Protein AF-A0A365PB47-F1 (afdb_monomer_lite)

Structure (mmCIF, N/CA/C/O backbone):
data_AF-A0A365PB47-F1
#
_entry.id   AF-A0A365PB47-F1
#
loop_
_atom_site.group_PDB
_atom_site.id
_atom_site.type_symbol
_atom_site.label_atom_id
_atom_site.label_alt_id
_atom_site.label_comp_id
_atom_site.label_asym_id
_atom_site.label_entity_id
_atom_site.label_seq_id
_atom_site.pdbx_PDB_ins_code
_atom_site.Cartn_x
_a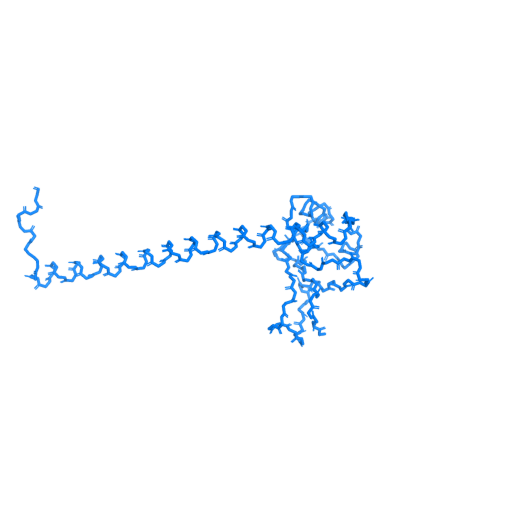tom_site.Cartn_y
_atom_site.Cartn_z
_atom_site.occupancy
_atom_site.B_iso_or_equiv
_atom_site.auth_seq_id
_atom_site.auth_comp_id
_atom_site.auth_asym_id
_atom_site.auth_atom_id
_atom_site.pdbx_PDB_model_num
ATOM 1 N N . MET A 1 1 ? 10.833 16.526 -5.769 1.00 91.50 1 MET A N 1
ATOM 2 C CA . MET A 1 1 ? 9.369 16.458 -5.627 1.00 91.50 1 MET A CA 1
ATOM 3 C C . MET A 1 1 ? 8.855 15.136 -6.169 1.00 91.50 1 MET A C 1
ATOM 5 O O . MET A 1 1 ? 9.382 14.653 -7.177 1.00 91.50 1 MET A O 1
ATOM 9 N N . THR A 1 2 ? 7.884 14.559 -5.474 1.00 96.56 2 THR A N 1
ATOM 10 C CA . THR A 1 2 ? 7.197 13.315 -5.832 1.00 96.56 2 THR A CA 1
ATOM 11 C C . THR A 1 2 ? 6.299 13.500 -7.055 1.00 96.56 2 THR A C 1
ATOM 13 O O . THR A 1 2 ? 5.813 14.598 -7.340 1.00 96.56 2 THR A O 1
ATOM 16 N N . ARG A 1 3 ? 6.090 12.412 -7.791 1.00 96.25 3 ARG A N 1
ATOM 17 C CA . ARG A 1 3 ? 5.162 12.272 -8.916 1.00 96.25 3 ARG A CA 1
ATOM 18 C C . ARG A 1 3 ? 4.307 11.028 -8.700 1.00 96.25 3 ARG A C 1
ATOM 20 O O . ARG A 1 3 ? 4.749 10.096 -8.034 1.00 96.25 3 ARG A O 1
ATOM 27 N N . LYS A 1 4 ? 3.112 11.003 -9.295 1.00 95.81 4 LYS A N 1
ATOM 28 C CA . LYS A 1 4 ? 2.239 9.823 -9.281 1.00 95.81 4 LYS A CA 1
ATOM 29 C C . LYS A 1 4 ? 3.015 8.603 -9.787 1.00 95.81 4 LYS A C 1
ATOM 31 O O . LYS A 1 4 ? 3.652 8.683 -10.838 1.00 95.81 4 LYS A O 1
ATOM 36 N N . GLY A 1 5 ? 2.954 7.503 -9.043 1.00 95.94 5 GLY A N 1
ATOM 37 C CA . GLY A 1 5 ? 3.665 6.265 -9.363 1.00 95.94 5 GLY A CA 1
ATOM 38 C C . GLY A 1 5 ? 5.138 6.225 -8.939 1.00 95.94 5 GLY A C 1
ATOM 39 O O . GLY A 1 5 ? 5.802 5.226 -9.202 1.00 95.94 5 GLY A O 1
ATOM 40 N N . ASP A 1 6 ? 5.669 7.262 -8.282 1.00 97.25 6 ASP A N 1
ATOM 41 C CA . ASP A 1 6 ? 6.948 7.127 -7.579 1.00 97.25 6 ASP A CA 1
ATOM 42 C C . ASP A 1 6 ? 6.790 6.132 -6.419 1.00 97.25 6 ASP A C 1
ATOM 44 O O . ASP A 1 6 ? 5.777 6.145 -5.718 1.00 97.25 6 ASP A O 1
ATOM 48 N N . LEU A 1 7 ? 7.802 5.298 -6.187 1.00 96.62 7 LEU A N 1
ATOM 49 C CA . LEU A 1 7 ? 7.868 4.435 -5.013 1.00 96.62 7 LEU A CA 1
ATOM 50 C C . LEU A 1 7 ? 8.665 5.108 -3.900 1.00 96.62 7 LEU A C 1
ATOM 52 O O . LEU A 1 7 ? 9.714 5.711 -4.138 1.00 96.62 7 LEU A O 1
ATOM 56 N N . LEU A 1 8 ? 8.180 4.965 -2.675 1.00 96.62 8 LEU A N 1
ATOM 57 C CA . LEU A 1 8 ? 8.810 5.454 -1.459 1.00 96.62 8 LEU A CA 1
ATOM 58 C C . LEU A 1 8 ? 9.235 4.265 -0.608 1.00 96.62 8 LEU A C 1
ATOM 60 O O . LEU A 1 8 ? 8.403 3.428 -0.273 1.00 96.62 8 LEU A O 1
ATOM 64 N N . PHE A 1 9 ? 10.508 4.222 -0.232 1.00 95.12 9 PHE A N 1
ATOM 65 C CA . PHE A 1 9 ? 11.073 3.203 0.648 1.00 95.12 9 PHE A CA 1
ATOM 66 C C . PHE A 1 9 ? 11.557 3.858 1.934 1.00 95.12 9 PHE A C 1
ATOM 68 O O . PHE A 1 9 ? 12.342 4.806 1.895 1.00 95.12 9 PHE A O 1
ATOM 75 N N . SER A 1 10 ? 11.139 3.340 3.084 1.00 93.25 10 SER A N 1
ATOM 76 C CA . SER A 1 10 ? 11.742 3.717 4.364 1.00 93.25 10 SER A CA 1
ATOM 77 C C . SER A 1 10 ? 13.097 3.022 4.517 1.00 93.25 10 SER A C 1
ATOM 79 O O . SER A 1 10 ? 13.172 1.792 4.502 1.00 93.25 10 SER A O 1
ATOM 81 N N . ILE A 1 11 ? 14.163 3.812 4.680 1.00 90.25 11 ILE A N 1
ATOM 82 C CA . ILE A 1 11 ? 15.549 3.319 4.650 1.00 90.25 11 ILE A CA 1
ATOM 83 C C . ILE A 1 11 ? 16.269 3.324 6.005 1.00 90.25 11 ILE A C 1
ATOM 85 O O . ILE A 1 11 ? 17.396 2.851 6.068 1.00 90.25 11 ILE A O 1
ATOM 89 N N . THR A 1 12 ? 15.663 3.819 7.094 1.00 83.62 12 THR A N 1
ATOM 90 C CA . THR A 1 12 ? 16.315 3.832 8.428 1.00 83.62 12 THR A CA 1
ATOM 91 C C . THR A 1 12 ? 15.460 3.353 9.600 1.00 83.62 12 THR A C 1
ATOM 93 O O . THR A 1 12 ? 15.984 2.671 10.467 1.00 83.62 12 THR A O 1
ATOM 96 N N . ALA A 1 13 ? 14.186 3.753 9.701 1.00 72.19 13 ALA A N 1
ATOM 97 C CA . ALA A 1 13 ? 13.367 3.466 10.889 1.00 72.19 13 ALA A CA 1
ATOM 98 C C . ALA A 1 13 ? 12.516 2.206 10.686 1.00 72.19 13 ALA A C 1
ATOM 100 O O . ALA A 1 13 ? 12.820 1.143 11.219 1.00 72.19 13 ALA A O 1
ATOM 101 N N . PHE A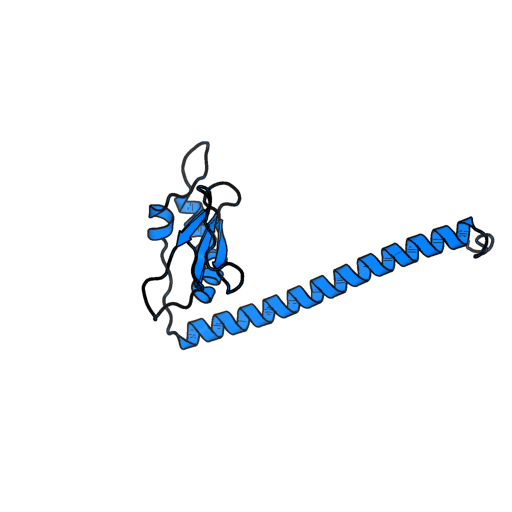 1 14 ? 11.482 2.308 9.848 1.00 73.38 14 PHE A N 1
ATOM 102 C CA . PHE A 1 14 ? 10.619 1.188 9.470 1.00 73.38 14 PHE A CA 1
ATOM 103 C C . PHE A 1 14 ? 11.155 0.528 8.206 1.00 73.38 14 PHE A C 1
ATOM 105 O O . PHE A 1 14 ? 10.565 0.649 7.129 1.00 73.38 14 PHE A O 1
ATOM 112 N N . LEU A 1 15 ? 12.351 -0.043 8.312 1.00 79.06 15 LEU A N 1
ATOM 113 C CA . LEU A 1 15 ? 13.072 -0.582 7.168 1.00 79.06 15 LEU A CA 1
ATOM 114 C C . LEU A 1 15 ? 12.236 -1.654 6.460 1.00 79.06 15 LEU A C 1
ATOM 116 O O . LEU A 1 15 ? 11.719 -2.567 7.099 1.00 79.06 15 LEU A O 1
ATOM 120 N N . GLY A 1 16 ? 12.080 -1.502 5.146 1.00 75.31 16 GLY A N 1
ATOM 121 C CA . GLY A 1 16 ? 11.243 -2.384 4.332 1.00 75.31 16 GLY A CA 1
ATOM 122 C C . GLY A 1 16 ? 9.824 -1.871 4.076 1.00 75.31 16 GLY A C 1
ATOM 123 O O . GLY A 1 16 ? 9.129 -2.442 3.244 1.00 75.31 16 GLY A O 1
ATOM 124 N N . SER A 1 17 ? 9.387 -0.779 4.713 1.00 91.56 17 SER A N 1
ATOM 125 C CA . SER A 1 17 ? 8.092 -0.170 4.369 1.00 91.56 17 SER A CA 1
ATOM 126 C C . SER A 1 17 ? 8.156 0.460 2.982 1.00 91.56 17 SER A C 1
ATOM 128 O O . SER A 1 17 ? 9.073 1.240 2.704 1.00 91.56 17 SER A O 1
ATOM 130 N N . VAL A 1 18 ? 7.168 0.142 2.144 1.00 94.94 18 VAL A N 1
ATOM 131 C CA . VAL A 1 18 ? 7.063 0.627 0.765 1.00 94.94 18 VAL A CA 1
ATOM 132 C C . VAL A 1 18 ? 5.685 1.222 0.523 1.00 94.94 18 VAL A C 1
ATOM 134 O O . VAL A 1 18 ? 4.683 0.662 0.961 1.00 94.94 18 VAL A O 1
ATOM 137 N N . ALA A 1 19 ? 5.638 2.347 -0.183 1.00 95.50 19 ALA A N 1
ATOM 138 C CA . ALA A 1 19 ? 4.402 2.979 -0.625 1.00 95.50 19 ALA A CA 1
ATOM 139 C C . ALA A 1 19 ? 4.533 3.483 -2.064 1.00 95.50 19 ALA A C 1
ATOM 141 O O . ALA A 1 19 ? 5.628 3.826 -2.511 1.00 95.50 19 ALA A O 1
ATOM 142 N N . VAL A 1 20 ? 3.409 3.558 -2.772 1.00 97.19 20 VAL A N 1
ATOM 143 C CA . VAL A 1 20 ? 3.321 4.159 -4.106 1.00 97.19 20 VAL A CA 1
ATOM 144 C C . VAL A 1 20 ? 2.632 5.512 -3.977 1.00 97.19 20 VAL A C 1
ATOM 146 O O . VAL A 1 20 ? 1.602 5.629 -3.319 1.00 97.19 20 VAL A O 1
ATOM 149 N N . VAL A 1 21 ? 3.213 6.546 -4.581 1.00 97.69 21 VAL A N 1
ATOM 150 C CA . VAL A 1 21 ? 2.662 7.903 -4.552 1.00 97.69 21 VAL A CA 1
ATOM 151 C C . VAL A 1 21 ? 1.382 7.961 -5.382 1.00 97.69 21 VAL A C 1
ATOM 153 O O . VAL A 1 21 ? 1.402 7.740 -6.599 1.00 97.69 21 VAL A O 1
ATOM 156 N N . ASP A 1 22 ? 0.283 8.307 -4.718 1.00 94.69 22 ASP A N 1
ATOM 157 C CA . ASP A 1 22 ? -1.014 8.577 -5.328 1.00 94.69 22 ASP A CA 1
ATOM 158 C C . ASP A 1 22 ? -1.140 10.049 -5.774 1.00 94.69 22 ASP A C 1
ATOM 160 O O . ASP A 1 22 ? -0.177 10.817 -5.763 1.00 94.69 22 ASP A O 1
ATOM 164 N N . GLU A 1 23 ? -2.337 10.454 -6.200 1.00 94.56 23 GLU A N 1
ATOM 165 C CA . GLU A 1 23 ? -2.602 11.819 -6.673 1.00 94.56 23 GLU A CA 1
ATOM 166 C C . GLU A 1 23 ? -2.546 12.872 -5.559 1.00 94.56 23 GLU A C 1
ATOM 168 O O . GLU A 1 23 ? -2.157 14.011 -5.817 1.00 94.56 23 GLU A O 1
ATOM 173 N N . HIS A 1 24 ? -2.871 12.495 -4.321 1.00 95.06 24 HIS A N 1
ATOM 174 C CA . HIS A 1 24 ? -2.923 13.409 -3.179 1.00 95.06 24 HIS A CA 1
ATOM 175 C C . HIS A 1 24 ? -1.529 13.799 -2.674 1.00 95.06 24 HIS A C 1
ATOM 177 O O . HIS A 1 24 ? -1.371 14.845 -2.049 1.00 95.06 24 HIS A O 1
ATOM 183 N N . HIS A 1 25 ? -0.513 12.981 -2.962 1.00 94.75 25 HIS A N 1
ATOM 184 C CA . HIS A 1 25 ? 0.853 13.169 -2.470 1.00 94.75 25 HIS A CA 1
ATOM 185 C C . HIS A 1 25 ? 1.847 13.601 -3.561 1.00 94.75 25 HIS A C 1
ATOM 187 O O . HIS A 1 25 ? 3.065 13.516 -3.366 1.00 94.75 25 HIS A O 1
ATOM 193 N N . VAL A 1 26 ? 1.365 14.081 -4.712 1.00 96.44 26 VAL A N 1
ATOM 194 C CA . VAL A 1 26 ? 2.206 14.652 -5.778 1.00 96.44 26 VAL A CA 1
ATOM 195 C C . VAL A 1 26 ? 2.765 16.015 -5.360 1.00 96.44 26 VAL A C 1
ATOM 197 O O . VAL A 1 26 ? 2.081 16.825 -4.746 1.00 96.44 26 VAL A O 1
ATOM 200 N N . GLY A 1 27 ? 4.021 16.296 -5.716 1.00 95.56 27 GLY A N 1
ATOM 201 C CA . GLY A 1 27 ? 4.669 17.579 -5.420 1.00 95.56 27 GLY A CA 1
ATOM 202 C C . GLY A 1 27 ? 5.330 17.656 -4.039 1.00 95.56 27 GLY A C 1
ATOM 203 O O . GLY A 1 27 ? 6.025 18.629 -3.753 1.00 95.56 27 GLY A O 1
ATOM 204 N N . ALA A 1 28 ? 5.197 16.618 -3.214 1.00 95.31 28 ALA A N 1
ATOM 205 C CA . ALA A 1 28 ? 5.808 16.541 -1.895 1.00 95.31 28 ALA A CA 1
ATOM 206 C C . ALA A 1 28 ? 7.337 16.367 -1.959 1.00 95.31 28 ALA A C 1
ATOM 208 O O . ALA A 1 28 ? 7.910 15.880 -2.943 1.00 95.31 28 ALA A O 1
ATOM 209 N N . PHE A 1 29 ? 8.015 16.750 -0.879 1.00 95.25 29 PHE A N 1
ATOM 210 C CA . PHE A 1 29 ? 9.433 16.465 -0.660 1.00 95.25 29 PHE A CA 1
ATOM 211 C C . PHE A 1 29 ? 9.579 15.286 0.301 1.00 95.25 29 PHE A C 1
ATOM 213 O O . PHE A 1 29 ? 8.797 15.140 1.237 1.00 95.25 29 PHE A O 1
ATOM 220 N N . VAL A 1 30 ? 10.585 14.447 0.062 1.00 94.19 30 VAL A N 1
ATOM 221 C CA . VAL A 1 30 ? 10.917 13.309 0.926 1.00 94.19 30 VAL A CA 1
ATOM 222 C C . VAL A 1 30 ? 12.054 13.692 1.869 1.00 94.19 30 VAL A C 1
ATOM 224 O O . VAL A 1 30 ? 12.926 14.483 1.506 1.00 94.19 30 VAL A O 1
ATOM 227 N N . SER A 1 31 ? 12.034 13.156 3.088 1.00 92.88 31 SER A N 1
ATOM 228 C CA . SER A 1 31 ? 13.113 13.356 4.058 1.00 92.88 31 SER A CA 1
ATOM 229 C C . SER A 1 31 ? 14.307 12.443 3.758 1.00 92.88 31 SER A C 1
ATOM 231 O O . SER A 1 31 ? 14.200 11.494 2.986 1.00 92.88 31 SER A O 1
ATOM 233 N N . GLN A 1 32 ? 15.437 12.669 4.434 1.00 91.00 32 GLN A N 1
ATOM 234 C CA . GLN A 1 32 ? 16.640 11.824 4.325 1.00 91.00 32 GLN A CA 1
ATOM 235 C C . GLN A 1 32 ? 16.432 10.349 4.728 1.00 91.00 32 GLN A C 1
ATOM 237 O O . GLN A 1 32 ? 17.305 9.519 4.500 1.00 91.00 32 GLN A O 1
ATOM 242 N N . HIS A 1 33 ? 15.303 10.029 5.364 1.00 91.75 33 HIS A N 1
ATOM 243 C CA . HIS A 1 33 ? 14.963 8.687 5.842 1.00 91.75 33 HIS A CA 1
ATOM 244 C C . HIS A 1 33 ? 14.086 7.909 4.853 1.00 91.75 33 HIS A C 1
ATOM 246 O O . HIS A 1 33 ? 13.718 6.765 5.131 1.00 91.75 33 HIS A O 1
ATOM 252 N N . VAL A 1 34 ? 13.748 8.524 3.715 1.00 93.56 34 VAL A N 1
ATOM 253 C CA . VAL A 1 34 ? 12.912 7.942 2.667 1.00 93.56 34 VAL A CA 1
ATOM 254 C C . VAL A 1 34 ? 13.642 8.027 1.332 1.00 93.56 34 VAL A C 1
ATOM 256 O O . VAL A 1 34 ? 13.963 9.113 0.852 1.00 93.56 34 VAL A O 1
ATOM 259 N N . ALA A 1 35 ? 13.869 6.877 0.706 1.00 94.69 35 ALA A N 1
ATOM 260 C CA . ALA A 1 35 ? 14.337 6.814 -0.667 1.00 94.69 35 ALA A CA 1
ATOM 261 C C . ALA A 1 35 ? 13.145 6.923 -1.626 1.00 94.69 35 ALA A C 1
ATOM 263 O O . ALA A 1 35 ? 12.150 6.217 -1.475 1.00 94.69 35 ALA A O 1
ATOM 264 N N . LEU A 1 36 ? 13.262 7.801 -2.623 1.00 96.00 36 LEU A N 1
ATOM 265 C CA . LEU A 1 36 ? 12.316 7.908 -3.730 1.00 96.00 36 LEU A CA 1
ATOM 266 C C . LEU A 1 36 ? 12.900 7.169 -4.935 1.00 96.00 36 LEU A C 1
ATOM 268 O O . LEU A 1 36 ? 13.923 7.585 -5.482 1.00 96.00 36 LEU A O 1
ATOM 272 N N . ALA A 1 37 ? 12.233 6.101 -5.361 1.00 95.12 37 ALA A N 1
ATOM 273 C CA . ALA A 1 37 ? 12.560 5.359 -6.568 1.00 95.12 37 ALA A CA 1
ATOM 274 C C . ALA A 1 37 ? 11.536 5.675 -7.662 1.00 95.12 37 ALA A C 1
ATOM 276 O O . ALA A 1 37 ? 10.333 5.476 -7.494 1.00 95.12 37 ALA A O 1
ATOM 277 N N . ARG A 1 38 ? 12.017 6.174 -8.802 1.00 95.00 38 ARG A N 1
ATOM 278 C CA . ARG A 1 38 ? 11.182 6.467 -9.969 1.00 95.00 38 ARG A CA 1
ATOM 279 C C . ARG A 1 38 ? 11.446 5.442 -11.055 1.00 95.00 38 ARG A C 1
ATOM 281 O O . ARG A 1 38 ? 12.574 5.327 -11.529 1.00 95.00 38 ARG A O 1
ATOM 288 N N . LEU A 1 39 ? 10.397 4.743 -11.471 1.00 91.94 39 LEU A N 1
ATOM 289 C CA . LEU A 1 39 ? 10.482 3.770 -12.552 1.00 91.94 39 LEU A CA 1
ATOM 290 C C . LEU A 1 39 ? 10.699 4.491 -13.886 1.00 91.94 39 LEU A C 1
ATOM 292 O O . LEU A 1 39 ? 9.940 5.384 -14.265 1.00 91.94 39 LEU A O 1
ATOM 296 N N . THR A 1 40 ? 11.750 4.106 -14.601 1.00 85.19 40 THR A N 1
ATOM 297 C CA . THR A 1 40 ? 12.080 4.623 -15.932 1.00 85.19 40 THR A CA 1
ATOM 298 C C . THR A 1 40 ? 11.713 3.572 -16.976 1.00 85.19 40 THR A C 1
ATOM 300 O O . THR A 1 40 ? 12.555 2.796 -17.414 1.00 85.19 40 THR A O 1
ATOM 303 N N . GLY A 1 41 ? 10.433 3.495 -17.335 1.00 79.62 41 GLY A N 1
ATOM 304 C CA . GLY A 1 41 ? 9.933 2.566 -18.349 1.00 79.62 41 GLY A CA 1
ATOM 305 C C . GLY A 1 41 ? 8.419 2.399 -18.265 1.00 79.62 41 GLY A C 1
ATOM 306 O O . GLY A 1 41 ? 7.833 2.572 -17.203 1.00 79.62 41 GLY A O 1
ATOM 307 N N . SER A 1 42 ? 7.774 2.077 -19.387 1.00 80.25 42 SER A N 1
ATOM 308 C CA . SER A 1 42 ? 6.313 1.890 -19.469 1.00 80.25 42 SER A CA 1
ATOM 309 C C . SER A 1 42 ? 5.856 0.440 -19.253 1.00 80.25 42 SER A C 1
ATOM 311 O O . SER A 1 42 ? 4.648 0.165 -19.246 1.00 80.25 42 SER A O 1
ATOM 313 N N . SER A 1 43 ? 6.817 -0.477 -19.104 1.00 86.38 43 SER A N 1
ATOM 314 C CA . SER A 1 43 ? 6.613 -1.916 -18.920 1.00 86.38 43 SER A CA 1
ATOM 315 C C . SER A 1 43 ? 6.326 -2.321 -17.475 1.00 86.38 43 SER A C 1
ATOM 317 O O . SER A 1 43 ? 5.861 -3.436 -17.265 1.00 86.38 43 SER A O 1
ATOM 319 N N . LEU A 1 44 ? 6.591 -1.447 -16.501 1.00 91.75 44 LEU A N 1
ATOM 320 C CA . LEU A 1 44 ? 6.366 -1.708 -15.082 1.00 91.75 44 LEU A CA 1
ATOM 321 C C . LEU A 1 44 ? 5.168 -0.917 -14.566 1.00 91.75 44 LEU A C 1
ATOM 323 O O . LEU A 1 44 ? 5.100 0.302 -14.732 1.00 91.75 44 LEU A O 1
ATOM 327 N N . ASP A 1 45 ? 4.256 -1.614 -13.902 1.00 95.00 45 ASP A N 1
ATOM 328 C CA . ASP A 1 45 ? 3.209 -1.008 -13.090 1.00 95.00 45 ASP A CA 1
ATOM 329 C C . ASP A 1 45 ? 3.771 -0.670 -11.688 1.00 95.00 45 ASP A C 1
ATOM 331 O O . ASP A 1 45 ? 4.253 -1.566 -10.987 1.00 95.00 45 ASP A O 1
ATOM 335 N N . PRO A 1 46 ? 3.729 0.602 -11.244 1.00 95.94 46 PRO A N 1
ATOM 336 C CA . PRO A 1 46 ? 4.201 0.994 -9.917 1.00 95.94 46 PRO A CA 1
ATOM 337 C C . PRO A 1 46 ? 3.557 0.221 -8.763 1.00 95.94 46 PRO A C 1
ATOM 339 O O . PRO A 1 46 ? 4.246 -0.108 -7.797 1.00 95.94 46 PRO A O 1
ATOM 342 N N . ASN A 1 47 ? 2.264 -0.099 -8.863 1.00 96.50 47 ASN A N 1
ATOM 343 C CA . ASN A 1 47 ? 1.543 -0.832 -7.824 1.00 96.50 47 ASN A CA 1
ATOM 344 C C . ASN A 1 47 ? 1.981 -2.294 -7.781 1.00 96.50 47 ASN A C 1
ATOM 346 O O . ASN A 1 47 ? 2.147 -2.854 -6.700 1.00 96.50 47 ASN A O 1
ATOM 350 N N . TYR A 1 48 ? 2.260 -2.892 -8.942 1.00 96.88 48 TYR A N 1
ATOM 351 C CA . TYR A 1 48 ? 2.842 -4.231 -9.007 1.00 96.88 48 TYR A CA 1
ATOM 352 C C . TYR A 1 48 ? 4.205 -4.275 -8.307 1.00 96.88 48 TYR A C 1
ATOM 354 O O . TYR A 1 48 ? 4.458 -5.169 -7.495 1.00 96.88 48 TYR A O 1
ATOM 362 N N . VAL A 1 49 ? 5.070 -3.286 -8.563 1.00 95.81 49 VAL A N 1
ATOM 363 C CA . VAL A 1 49 ? 6.366 -3.180 -7.874 1.00 95.81 49 VAL A CA 1
ATOM 364 C C . VAL A 1 49 ? 6.157 -2.983 -6.372 1.00 95.81 49 VAL A C 1
ATOM 366 O O . VAL A 1 49 ? 6.798 -3.673 -5.583 1.00 95.81 49 VAL A O 1
ATOM 369 N N . GLY A 1 50 ? 5.225 -2.115 -5.967 1.00 96.19 50 GLY A N 1
ATOM 370 C CA . GLY A 1 50 ? 4.871 -1.899 -4.563 1.00 96.19 50 GLY A CA 1
ATOM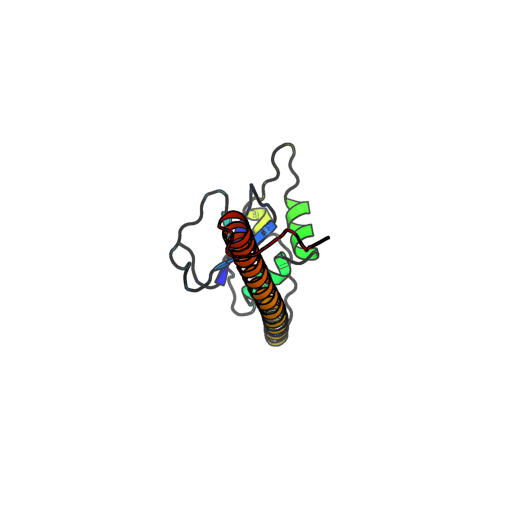 371 C C . GLY A 1 50 ? 4.478 -3.198 -3.853 1.00 96.19 50 GLY A C 1
ATOM 372 O O . GLY A 1 50 ? 5.097 -3.566 -2.854 1.00 96.19 50 GLY A O 1
ATOM 373 N N . TYR A 1 51 ? 3.526 -3.949 -4.412 1.00 96.62 51 TYR A N 1
ATOM 374 C CA . TYR A 1 51 ? 3.113 -5.247 -3.872 1.00 96.62 51 TYR A CA 1
ATOM 375 C C . TYR A 1 51 ? 4.245 -6.279 -3.867 1.00 96.62 51 TYR A C 1
ATOM 377 O O . TYR A 1 51 ? 4.409 -7.010 -2.890 1.00 96.62 51 TYR A O 1
ATOM 385 N N . THR A 1 52 ? 5.070 -6.316 -4.914 1.00 95.69 52 THR A N 1
ATOM 386 C CA . THR A 1 52 ? 6.226 -7.223 -4.986 1.00 95.69 52 THR A CA 1
ATOM 387 C C . THR A 1 52 ? 7.232 -6.923 -3.878 1.00 95.69 52 THR A C 1
ATOM 389 O O . THR A 1 52 ? 7.758 -7.846 -3.259 1.00 95.69 52 THR A O 1
ATOM 392 N N . MET A 1 53 ? 7.467 -5.648 -3.568 1.00 95.06 53 MET A N 1
ATOM 393 C CA . MET A 1 53 ? 8.357 -5.253 -2.477 1.00 95.06 53 MET A CA 1
ATOM 394 C C . MET A 1 53 ? 7.774 -5.538 -1.096 1.00 95.06 53 MET A C 1
ATOM 396 O O . MET A 1 53 ? 8.527 -5.864 -0.181 1.00 95.06 53 MET A O 1
ATOM 400 N N . LEU A 1 54 ? 6.451 -5.476 -0.944 1.00 94.19 54 LEU A N 1
ATOM 401 C CA . LEU A 1 54 ? 5.756 -5.872 0.284 1.00 94.19 54 LEU A CA 1
ATOM 402 C C . LEU A 1 54 ? 5.672 -7.397 0.469 1.00 94.19 54 LEU A C 1
ATOM 404 O O . LEU A 1 54 ? 5.465 -7.862 1.588 1.00 94.19 54 LEU A O 1
ATOM 408 N N . SER A 1 55 ? 5.855 -8.182 -0.597 1.00 94.06 55 SER A N 1
ATOM 409 C CA . SER A 1 55 ? 5.903 -9.645 -0.519 1.00 94.06 55 SER A CA 1
ATOM 410 C C . SER A 1 55 ? 7.108 -10.148 0.281 1.00 94.06 55 SER A C 1
ATOM 412 O O . SER A 1 55 ? 8.111 -9.451 0.441 1.00 94.06 55 SER A O 1
ATOM 414 N N . GLU A 1 56 ? 7.057 -11.404 0.724 1.00 93.31 56 GLU A N 1
ATOM 415 C CA . GLU A 1 56 ? 8.160 -12.037 1.456 1.00 93.31 56 GLU A CA 1
ATOM 416 C C . GLU A 1 56 ? 9.489 -11.992 0.685 1.00 93.31 56 GLU A C 1
ATOM 418 O O . GLU A 1 56 ? 10.534 -11.712 1.271 1.00 93.31 56 GLU A O 1
ATOM 423 N N . LEU A 1 57 ? 9.453 -12.188 -0.637 1.00 92.69 57 LEU A N 1
ATOM 424 C CA . LEU A 1 57 ? 10.649 -12.128 -1.480 1.00 92.69 57 LEU A CA 1
ATOM 425 C C . LEU A 1 57 ? 11.245 -10.717 -1.533 1.00 92.69 57 LEU A C 1
ATOM 427 O O . LEU A 1 57 ? 12.461 -10.566 -1.427 1.00 92.69 57 LEU A O 1
ATOM 431 N N . GLY A 1 58 ? 10.400 -9.693 -1.672 1.00 93.50 58 GLY A N 1
ATOM 432 C CA . GLY A 1 58 ? 10.833 -8.296 -1.664 1.00 93.50 58 GLY A CA 1
ATOM 433 C C . GLY A 1 58 ? 11.407 -7.886 -0.311 1.00 93.50 58 GLY A C 1
ATOM 434 O O . GLY A 1 58 ? 12.516 -7.360 -0.231 1.00 93.50 58 GLY A O 1
ATOM 435 N N . GLN A 1 59 ? 10.703 -8.224 0.770 1.00 92.31 59 GLN A N 1
ATOM 436 C CA . GLN A 1 59 ? 11.154 -7.955 2.135 1.00 92.31 59 GLN A CA 1
ATOM 437 C C . GLN A 1 59 ? 12.459 -8.673 2.472 1.00 92.31 59 GLN A C 1
ATOM 439 O O . GLN A 1 59 ? 13.301 -8.109 3.170 1.00 92.31 59 GLN A O 1
ATOM 444 N N . ARG A 1 60 ? 12.656 -9.901 1.980 1.00 91.00 60 ARG A N 1
ATOM 445 C CA . ARG A 1 60 ? 13.911 -10.629 2.178 1.00 91.00 60 ARG A CA 1
ATOM 446 C C . ARG A 1 60 ? 15.080 -9.911 1.509 1.00 91.00 60 ARG A C 1
ATOM 448 O O . ARG A 1 60 ? 16.075 -9.674 2.184 1.00 91.00 60 ARG A O 1
ATOM 455 N N . GLN A 1 61 ? 14.929 -9.482 0.252 1.00 91.44 61 GLN A N 1
ATOM 456 C CA . GLN A 1 61 ? 15.966 -8.707 -0.442 1.00 91.44 61 GLN A CA 1
ATOM 457 C C . GLN A 1 61 ? 16.316 -7.417 0.315 1.00 91.44 61 GLN A C 1
ATOM 459 O O . GLN A 1 61 ? 17.488 -7.136 0.549 1.00 91.44 61 GLN A O 1
ATOM 464 N N . LEU A 1 62 ? 15.307 -6.661 0.766 1.00 89.56 62 LEU A N 1
ATOM 465 C CA . LEU A 1 62 ? 15.525 -5.423 1.525 1.00 89.56 62 LEU A CA 1
ATOM 466 C C . LEU A 1 62 ? 16.254 -5.671 2.855 1.00 89.56 62 LEU A C 1
ATOM 468 O O . LEU A 1 62 ? 17.073 -4.858 3.271 1.00 89.56 62 LEU A O 1
ATOM 472 N N . LYS A 1 63 ? 15.985 -6.791 3.532 1.00 87.38 63 LYS A N 1
ATOM 473 C CA . LYS A 1 63 ? 16.649 -7.142 4.797 1.00 87.38 63 LYS A CA 1
ATOM 474 C C . LYS A 1 63 ? 18.073 -7.653 4.598 1.00 87.38 63 LYS A C 1
ATOM 476 O O . LYS A 1 63 ? 18.936 -7.328 5.407 1.00 87.38 63 LYS A O 1
ATOM 481 N N . GLU A 1 64 ? 18.318 -8.429 3.545 1.00 84.81 64 GLU A N 1
ATOM 482 C CA . GLU A 1 64 ? 19.653 -8.939 3.204 1.00 84.81 64 GLU A CA 1
ATOM 483 C C . GLU A 1 64 ? 20.616 -7.801 2.851 1.00 84.81 64 GLU A C 1
ATOM 485 O O . GLU A 1 64 ? 21.769 -7.827 3.272 1.00 84.81 64 GLU A O 1
ATOM 490 N N . GLN A 1 65 ? 20.136 -6.771 2.148 1.00 79.31 65 GLN A N 1
ATOM 491 C CA . GLN A 1 65 ? 20.949 -5.604 1.792 1.00 79.31 65 GLN A CA 1
ATOM 492 C C . GLN A 1 65 ? 21.192 -4.650 2.968 1.00 79.31 65 GLN A C 1
ATOM 494 O O . GLN A 1 65 ? 22.189 -3.938 3.000 1.00 79.31 65 GLN A O 1
ATOM 499 N N . ALA A 1 66 ? 20.325 -4.648 3.982 1.00 70.38 66 ALA A N 1
ATOM 500 C CA . ALA A 1 66 ? 20.453 -3.758 5.136 1.00 70.38 66 ALA A CA 1
ATOM 501 C C . ALA A 1 66 ? 21.549 -4.179 6.146 1.00 70.38 66 ALA A C 1
ATOM 503 O O . ALA A 1 66 ? 21.566 -3.701 7.287 1.00 70.38 66 ALA A O 1
ATOM 504 N N . TYR A 1 67 ? 22.447 -5.095 5.765 1.00 57.06 67 TYR A N 1
ATOM 505 C CA . TYR A 1 67 ? 23.421 -5.709 6.662 1.00 57.06 67 TYR A CA 1
ATOM 506 C C . TYR A 1 67 ? 24.631 -4.792 6.919 1.00 57.06 67 TYR A C 1
ATOM 508 O O . TYR A 1 67 ? 25.545 -4.680 6.106 1.00 57.06 67 TYR A O 1
ATOM 516 N N . GLY A 1 68 ? 24.660 -4.163 8.099 1.00 52.47 68 GLY A N 1
ATOM 517 C CA . GLY A 1 68 ? 25.765 -3.315 8.554 1.00 52.47 68 GLY A CA 1
ATOM 518 C C . GLY A 1 68 ? 25.676 -2.963 10.042 1.00 52.47 68 GLY A C 1
ATOM 519 O O . GLY A 1 68 ? 25.079 -1.959 10.409 1.00 52.47 68 GLY A O 1
ATOM 520 N N . GLY A 1 69 ? 26.297 -3.769 10.913 1.00 61.25 69 GLY A N 1
ATOM 521 C CA . GLY A 1 69 ? 26.533 -3.448 12.334 1.00 61.25 69 GLY A CA 1
ATOM 522 C C . GLY A 1 69 ? 25.360 -2.804 13.104 1.00 61.25 69 GLY A C 1
ATOM 523 O O . GLY A 1 69 ? 24.203 -3.181 12.952 1.00 61.25 69 GLY A O 1
ATOM 524 N N . THR A 1 70 ? 25.670 -1.830 13.969 1.00 52.81 70 THR A N 1
ATOM 525 C CA . THR A 1 70 ? 24.755 -1.192 14.943 1.00 52.81 70 THR A CA 1
ATOM 526 C C . THR A 1 70 ? 23.659 -0.307 14.317 1.00 52.81 70 THR A C 1
ATOM 528 O O . THR A 1 70 ? 22.804 0.200 15.042 1.00 52.81 70 THR A O 1
ATOM 531 N N . LYS A 1 71 ? 23.649 -0.091 12.992 1.00 55.84 71 LYS A N 1
ATOM 532 C CA . LYS A 1 71 ? 22.651 0.756 12.320 1.00 55.84 71 LYS A CA 1
ATOM 533 C C . LYS A 1 71 ? 22.210 0.135 10.994 1.00 55.84 71 LYS A C 1
ATOM 535 O O . LYS A 1 71 ? 22.825 0.357 9.958 1.00 55.84 71 LYS A O 1
ATOM 540 N N . VAL A 1 72 ? 21.102 -0.596 11.047 1.00 72.69 72 VAL A N 1
ATOM 541 C CA . VAL A 1 72 ? 20.414 -1.162 9.880 1.00 72.69 72 VAL A CA 1
ATOM 542 C C . VAL A 1 72 ? 19.887 -0.005 9.020 1.00 72.69 72 VAL A C 1
ATOM 544 O O . VAL A 1 72 ? 18.960 0.699 9.420 1.00 72.69 72 VAL A O 1
ATOM 547 N N . GLN A 1 73 ? 20.516 0.248 7.873 1.00 84.81 73 GLN A N 1
ATOM 548 C CA . GLN A 1 73 ? 20.139 1.316 6.945 1.00 84.81 73 GLN A CA 1
ATOM 549 C C . GLN A 1 73 ? 20.327 0.837 5.504 1.00 84.81 73 GLN A C 1
ATOM 551 O O . GLN A 1 73 ? 21.311 0.172 5.205 1.00 84.81 73 GLN A O 1
ATOM 556 N N . LEU A 1 74 ? 19.399 1.209 4.620 1.00 88.06 74 LEU A N 1
ATOM 557 C CA . LEU A 1 74 ? 19.518 0.990 3.178 1.00 88.06 74 LEU A CA 1
ATOM 558 C C . LEU A 1 74 ? 20.092 2.238 2.501 1.00 88.06 74 LEU A C 1
ATOM 560 O O . LEU A 1 74 ? 19.645 3.363 2.744 1.00 88.06 74 LEU A O 1
ATOM 564 N N . SER A 1 75 ? 21.087 2.047 1.646 1.00 89.69 75 SER A N 1
ATOM 565 C CA . SER A 1 75 ? 21.576 3.071 0.729 1.00 89.69 75 SER A CA 1
ATOM 566 C C . SER A 1 75 ? 20.686 3.158 -0.517 1.00 89.69 75 SER A C 1
ATOM 568 O O . SER A 1 75 ? 19.861 2.288 -0.795 1.00 89.69 75 SER A O 1
ATOM 570 N N . LEU A 1 76 ? 20.848 4.223 -1.305 1.00 90.94 76 LEU A N 1
ATOM 571 C CA . LEU A 1 76 ? 20.138 4.345 -2.584 1.00 90.94 76 LEU A CA 1
ATOM 572 C C . LEU A 1 76 ? 20.607 3.304 -3.611 1.00 90.94 76 LEU A C 1
ATOM 574 O O . LEU A 1 76 ? 19.825 2.921 -4.481 1.00 90.94 76 LEU A O 1
ATOM 578 N N . ASP A 1 77 ? 21.857 2.850 -3.507 1.00 91.19 77 ASP A N 1
ATOM 579 C CA . ASP A 1 77 ? 22.403 1.807 -4.376 1.00 91.19 77 ASP A CA 1
ATOM 580 C C . ASP A 1 77 ? 21.825 0.431 -4.021 1.00 91.19 77 ASP A C 1
ATOM 582 O O . ASP A 1 77 ? 21.529 -0.352 -4.924 1.00 91.19 77 ASP A O 1
ATOM 586 N N . ASP A 1 78 ? 21.538 0.180 -2.740 1.00 90.44 78 ASP A N 1
ATOM 587 C CA . ASP A 1 78 ? 20.834 -1.031 -2.298 1.00 90.44 78 ASP A CA 1
ATOM 588 C C . ASP A 1 78 ? 19.417 -1.087 -2.874 1.00 90.44 78 ASP A C 1
ATOM 590 O O . ASP A 1 78 ? 18.988 -2.119 -3.376 1.00 90.44 78 ASP A O 1
ATOM 594 N N . ILE A 1 79 ? 18.698 0.044 -2.879 1.00 91.94 79 ILE A N 1
ATOM 595 C CA . ILE A 1 79 ? 17.371 0.126 -3.513 1.00 91.94 79 ILE A CA 1
ATOM 596 C C . ILE A 1 79 ? 17.469 -0.071 -5.032 1.00 91.94 79 ILE A C 1
ATOM 598 O O . ILE A 1 79 ? 16.596 -0.688 -5.640 1.00 91.94 79 ILE A O 1
ATOM 602 N N . ARG A 1 80 ? 18.532 0.437 -5.666 1.00 91.50 80 ARG A N 1
ATOM 603 C CA . ARG A 1 80 ? 18.751 0.298 -7.113 1.00 91.50 80 ARG A CA 1
ATOM 604 C C . ARG A 1 80 ? 19.093 -1.137 -7.527 1.00 91.50 80 ARG A C 1
ATOM 606 O O . ARG A 1 80 ? 18.803 -1.504 -8.662 1.00 91.50 80 ARG A O 1
ATOM 613 N N . SER A 1 81 ? 19.721 -1.919 -6.651 1.00 91.25 81 SER A N 1
ATOM 614 C CA . SER A 1 81 ? 20.187 -3.278 -6.952 1.00 91.25 81 SER A CA 1
ATOM 615 C C . SER A 1 81 ? 19.122 -4.365 -6.766 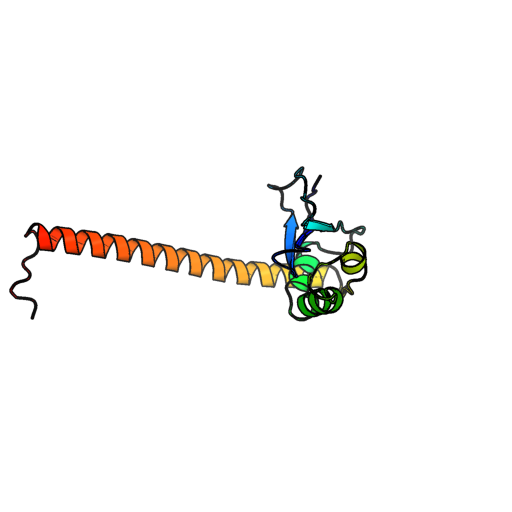1.00 91.25 81 SER A C 1
ATOM 617 O O . SER A 1 81 ? 19.375 -5.524 -7.095 1.00 91.25 81 SER A O 1
ATOM 619 N N . ILE A 1 82 ? 17.928 -4.001 -6.285 1.00 90.69 82 ILE A N 1
ATOM 620 C CA . ILE A 1 82 ? 16.813 -4.930 -6.083 1.00 90.69 82 ILE A CA 1
ATOM 621 C C . ILE A 1 82 ? 16.456 -5.642 -7.392 1.00 90.69 82 ILE A C 1
ATOM 623 O O . ILE A 1 82 ? 16.193 -5.016 -8.422 1.00 90.69 82 ILE A O 1
ATOM 627 N N . ALA A 1 83 ? 16.363 -6.969 -7.325 1.00 92.06 83 ALA A N 1
ATOM 628 C CA . ALA A 1 83 ? 15.893 -7.791 -8.424 1.00 92.06 83 ALA A CA 1
ATOM 629 C C . ALA A 1 83 ? 14.358 -7.839 -8.448 1.00 92.06 83 ALA A C 1
ATOM 631 O O . ALA A 1 83 ? 13.706 -8.155 -7.446 1.00 92.06 83 ALA A O 1
ATOM 632 N N . LEU A 1 84 ? 13.784 -7.571 -9.621 1.00 90.19 84 LEU A N 1
ATOM 633 C CA . LEU A 1 84 ? 12.345 -7.601 -9.871 1.00 90.19 84 LEU A CA 1
ATOM 634 C C . LEU A 1 84 ? 12.009 -8.619 -10.958 1.00 90.19 84 LEU A C 1
ATOM 636 O O . LEU A 1 84 ? 12.671 -8.686 -11.994 1.00 90.19 84 LEU A O 1
ATOM 640 N N . LEU A 1 85 ? 10.939 -9.380 -10.731 1.00 91.00 85 LEU A N 1
ATOM 641 C CA . LEU A 1 85 ? 10.305 -10.164 -11.784 1.00 91.00 85 LEU A CA 1
ATOM 642 C C . LEU A 1 85 ? 9.521 -9.211 -12.691 1.00 91.00 85 LEU A C 1
ATOM 644 O O . LEU A 1 85 ? 8.862 -8.294 -12.206 1.00 91.00 85 LEU A O 1
ATOM 648 N N . LEU A 1 86 ? 9.603 -9.425 -14.003 1.00 92.19 86 LEU A N 1
ATOM 649 C CA . LEU A 1 86 ? 8.946 -8.580 -14.999 1.00 92.19 86 LEU A CA 1
ATOM 650 C C . LEU A 1 86 ? 8.008 -9.426 -15.874 1.00 92.19 86 LEU A C 1
ATOM 652 O O . LEU A 1 86 ? 8.355 -9.734 -17.017 1.00 92.19 86 LEU A O 1
ATOM 656 N N . PRO A 1 87 ? 6.842 -9.844 -15.349 1.00 94.56 87 PRO A N 1
ATOM 657 C CA . PRO A 1 87 ? 5.841 -10.519 -16.163 1.00 94.56 87 PRO A CA 1
ATOM 658 C C . PRO A 1 87 ? 5.213 -9.543 -17.178 1.00 94.56 87 PRO A C 1
ATOM 660 O O . PRO A 1 87 ? 5.391 -8.322 -17.065 1.00 94.56 87 PRO A O 1
ATOM 663 N N . PRO A 1 88 ? 4.462 -10.037 -18.179 1.00 95.94 88 PRO A N 1
ATOM 664 C CA . PRO A 1 88 ? 3.723 -9.190 -19.109 1.00 95.94 88 PRO A CA 1
ATOM 665 C C . PRO A 1 88 ? 2.793 -8.206 -18.390 1.00 95.94 88 PRO A C 1
ATOM 667 O O . PRO A 1 88 ? 2.271 -8.481 -17.311 1.00 95.94 88 PRO A O 1
ATOM 670 N N . LYS A 1 89 ? 2.543 -7.050 -19.010 1.00 94.94 89 LYS A N 1
ATOM 671 C CA . LYS A 1 89 ? 1.763 -5.965 -18.394 1.00 94.94 89 LYS A CA 1
ATOM 672 C C . LYS A 1 89 ? 0.351 -6.393 -17.979 1.00 94.94 89 LYS A C 1
ATOM 674 O O . LYS A 1 89 ? -0.122 -5.989 -16.926 1.00 94.94 89 LYS A O 1
ATOM 679 N N . GLU A 1 90 ? -0.292 -7.236 -18.778 1.00 96.50 90 GLU A N 1
ATOM 680 C CA . GLU A 1 90 ? -1.623 -7.782 -18.483 1.00 96.50 90 GLU A CA 1
ATOM 681 C C . GLU A 1 90 ? -1.631 -8.626 -17.201 1.00 96.50 90 GLU A C 1
ATOM 683 O O . GLU A 1 90 ? -2.560 -8.536 -16.396 1.00 96.50 90 GLU A O 1
ATOM 688 N N . GLU A 1 91 ? -0.568 -9.399 -16.971 1.00 97.56 91 GLU A N 1
ATOM 689 C CA . GLU A 1 91 ? -0.400 -10.188 -15.752 1.00 97.56 91 GLU A CA 1
ATOM 690 C C . GLU A 1 91 ? -0.146 -9.277 -14.546 1.00 97.56 91 GLU A C 1
ATOM 692 O O . GLU A 1 91 ? -0.792 -9.445 -13.513 1.00 97.56 91 GLU A O 1
ATOM 697 N N . GLN A 1 92 ? 0.703 -8.250 -14.693 1.00 97.00 92 GLN A N 1
ATOM 698 C CA . GLN A 1 92 ? 0.917 -7.244 -13.642 1.00 97.00 92 GLN A CA 1
ATOM 699 C C . GLN A 1 92 ? -0.406 -6.586 -13.224 1.00 97.00 92 GLN A C 1
ATOM 701 O O . GLN A 1 92 ? -0.724 -6.540 -12.037 1.00 97.00 92 GLN A O 1
ATOM 706 N N . THR A 1 93 ? -1.211 -6.134 -14.192 1.00 96.62 93 THR A N 1
ATOM 707 C CA . THR A 1 93 ? -2.519 -5.516 -13.930 1.00 96.62 93 THR A CA 1
ATOM 708 C C . THR A 1 93 ? -3.492 -6.489 -13.262 1.00 96.62 93 THR A C 1
ATOM 710 O O . THR A 1 93 ? -4.205 -6.101 -12.337 1.00 96.62 93 THR A O 1
ATOM 713 N N . SER A 1 94 ? -3.502 -7.756 -13.682 1.00 98.12 94 SER A N 1
ATOM 714 C CA . SER A 1 94 ? -4.358 -8.787 -13.081 1.00 98.12 94 SER A CA 1
ATOM 715 C C . SER A 1 94 ? -3.989 -9.053 -11.619 1.00 98.12 94 SER A C 1
ATOM 717 O O . SER A 1 94 ? -4.873 -9.140 -10.766 1.00 98.12 94 SER A O 1
ATOM 719 N N . ILE A 1 95 ? -2.689 -9.119 -11.311 1.00 97.62 95 ILE A N 1
ATOM 720 C CA . ILE A 1 95 ? -2.180 -9.285 -9.942 1.00 97.62 95 ILE A CA 1
ATOM 721 C C . ILE A 1 95 ? -2.575 -8.089 -9.072 1.00 97.62 95 ILE A C 1
ATOM 723 O O . ILE A 1 95 ? -3.118 -8.283 -7.985 1.00 97.62 95 ILE A O 1
ATOM 727 N N . VAL A 1 96 ? -2.342 -6.863 -9.554 1.00 97.75 96 VAL A N 1
ATOM 728 C CA . VAL A 1 96 ? -2.689 -5.631 -8.826 1.00 97.75 96 VAL A CA 1
ATOM 729 C C . VAL A 1 96 ? -4.186 -5.583 -8.536 1.00 97.75 96 VAL A C 1
ATOM 731 O O . VAL A 1 96 ? -4.576 -5.430 -7.383 1.00 97.75 96 VAL A O 1
ATOM 734 N N . SER A 1 97 ? -5.031 -5.811 -9.546 1.00 98.06 97 SER A N 1
ATOM 735 C CA . SER A 1 97 ? -6.487 -5.784 -9.377 1.00 98.06 97 SER A CA 1
ATOM 736 C C . SER A 1 97 ? -6.982 -6.831 -8.376 1.00 98.06 97 SER A C 1
ATOM 738 O O . SER A 1 97 ? -7.869 -6.543 -7.565 1.00 98.06 97 SER A O 1
ATOM 740 N N . PHE A 1 98 ? -6.402 -8.034 -8.402 1.00 98.31 98 PHE A N 1
ATOM 741 C CA . PHE A 1 98 ? -6.722 -9.071 -7.429 1.00 98.31 98 PHE A CA 1
ATOM 742 C C . PHE A 1 98 ? -6.360 -8.632 -6.005 1.00 98.31 98 PHE A C 1
ATOM 744 O O . PHE A 1 98 ? -7.197 -8.738 -5.108 1.00 98.31 98 PHE A O 1
ATOM 751 N N . LEU A 1 99 ? -5.144 -8.121 -5.794 1.00 97.75 99 LEU A N 1
ATOM 752 C CA . LEU A 1 99 ? -4.678 -7.689 -4.476 1.00 97.75 99 LEU A CA 1
ATOM 753 C C . LEU A 1 99 ? -5.489 -6.501 -3.949 1.00 97.75 99 LEU A C 1
ATOM 755 O O . LEU A 1 99 ? -5.985 -6.579 -2.827 1.00 97.75 99 LEU A O 1
ATOM 759 N N . ASP A 1 100 ? -5.733 -5.483 -4.775 1.00 97.44 100 ASP A N 1
ATOM 760 C CA . ASP A 1 100 ? -6.550 -4.318 -4.416 1.00 97.44 100 ASP A CA 1
ATOM 761 C C . ASP A 1 100 ? -7.954 -4.737 -3.963 1.00 97.44 100 ASP A C 1
ATOM 763 O O . ASP A 1 100 ? -8.447 -4.285 -2.929 1.00 97.44 100 ASP A O 1
ATOM 767 N N . SER A 1 101 ? -8.593 -5.660 -4.692 1.00 98.12 101 SER A N 1
ATOM 768 C CA . SER A 1 101 ? -9.920 -6.169 -4.329 1.00 98.12 101 SER A CA 1
ATOM 769 C C . SER A 1 101 ? -9.919 -6.878 -2.972 1.00 98.12 101 SER A C 1
ATOM 771 O O . SER A 1 101 ? -10.852 -6.712 -2.181 1.00 98.12 101 SER A O 1
ATOM 773 N N . ARG A 1 102 ? -8.881 -7.671 -2.680 1.00 97.94 102 ARG A N 1
ATOM 774 C CA . ARG A 1 102 ? -8.766 -8.398 -1.407 1.00 97.94 102 ARG A CA 1
ATOM 775 C C . ARG A 1 102 ? -8.458 -7.455 -0.250 1.00 97.94 102 ARG A C 1
ATOM 777 O O . ARG A 1 102 ? -9.089 -7.588 0.797 1.00 97.94 102 ARG A O 1
ATOM 784 N N . CYS A 1 103 ? -7.557 -6.497 -0.445 1.00 96.56 103 CYS A N 1
ATOM 785 C CA . CYS A 1 103 ? -7.246 -5.465 0.540 1.00 96.56 103 CYS A CA 1
ATOM 786 C C . CYS A 1 103 ? -8.485 -4.621 0.864 1.00 96.56 103 CYS A C 1
ATOM 788 O O . CYS A 1 103 ? -8.848 -4.520 2.031 1.00 96.56 103 CYS A O 1
ATOM 790 N N . ALA A 1 104 ? -9.231 -4.160 -0.145 1.00 97.56 104 ALA A N 1
ATOM 791 C CA . ALA A 1 104 ? -10.450 -3.378 0.065 1.00 97.56 104 ALA A CA 1
ATOM 792 C C . ALA A 1 104 ? -11.526 -4.134 0.872 1.00 97.56 104 ALA A C 1
ATOM 794 O O . ALA A 1 104 ? -12.213 -3.547 1.709 1.00 97.56 104 ALA A O 1
ATOM 795 N N . GLN A 1 105 ? -11.673 -5.447 0.657 1.00 98.19 105 GLN A N 1
ATOM 796 C CA . GLN A 1 105 ? -12.585 -6.277 1.455 1.00 98.19 105 GLN A CA 1
ATOM 797 C C . GLN A 1 105 ? -12.146 -6.367 2.921 1.00 98.19 105 GLN A C 1
ATOM 799 O O . GLN A 1 105 ? -12.983 -6.289 3.823 1.00 98.19 105 GLN A O 1
ATOM 804 N N . ILE A 1 106 ? -10.843 -6.522 3.163 1.00 98.25 106 ILE A N 1
ATOM 805 C CA . ILE A 1 106 ? -10.272 -6.552 4.513 1.00 98.25 106 ILE A CA 1
ATOM 806 C C . ILE A 1 106 ? -10.471 -5.194 5.196 1.00 98.25 106 ILE A C 1
ATOM 808 O O . ILE A 1 106 ? -10.966 -5.153 6.321 1.00 98.25 106 ILE A O 1
ATOM 812 N N . ASP A 1 107 ? -10.187 -4.093 4.505 1.00 98.19 107 ASP A N 1
ATOM 813 C CA . ASP A 1 107 ? -10.350 -2.737 5.035 1.00 98.19 107 ASP A CA 1
ATOM 814 C C . ASP A 1 107 ? -11.810 -2.441 5.403 1.00 98.19 107 ASP A C 1
ATOM 816 O O . ASP A 1 107 ? -12.089 -1.893 6.473 1.00 98.19 107 ASP A O 1
ATOM 820 N N . ALA A 1 108 ? -12.767 -2.881 4.579 1.00 98.19 108 ALA A N 1
ATOM 821 C CA . ALA A 1 108 ? -14.192 -2.756 4.879 1.00 98.19 108 ALA A CA 1
ATOM 822 C C . ALA A 1 108 ? -14.601 -3.541 6.140 1.00 98.19 108 ALA A C 1
ATOM 824 O O . ALA A 1 108 ? -15.390 -3.053 6.957 1.00 98.19 108 ALA A O 1
ATOM 825 N N . LEU A 1 109 ? -14.054 -4.747 6.334 1.00 98.31 109 LEU A N 1
ATOM 826 C CA . LEU A 1 109 ? -14.288 -5.543 7.543 1.00 98.31 109 LEU A CA 1
ATOM 827 C C . LEU A 1 109 ? -13.667 -4.895 8.785 1.00 98.31 109 LEU A C 1
ATOM 829 O O . LEU A 1 109 ? -14.305 -4.880 9.842 1.00 98.31 109 LEU A O 1
ATOM 833 N N . ILE A 1 110 ? -12.462 -4.333 8.661 1.00 98.44 110 ILE A N 1
ATOM 834 C CA . ILE A 1 110 ? -11.800 -3.587 9.737 1.00 98.44 110 ILE A CA 1
ATOM 835 C C . ILE A 1 110 ? -12.648 -2.373 10.120 1.00 98.44 110 ILE A C 1
ATOM 837 O O . ILE A 1 110 ? -12.966 -2.202 11.296 1.00 98.44 110 ILE A O 1
ATOM 841 N N . ALA A 1 111 ? -13.090 -1.575 9.144 1.00 98.31 111 ALA A N 1
ATOM 842 C CA . ALA A 1 111 ? -13.921 -0.397 9.384 1.00 98.31 111 ALA A CA 1
ATOM 843 C C . ALA A 1 111 ? -15.227 -0.755 10.112 1.00 98.31 111 ALA A C 1
ATOM 845 O O . ALA A 1 111 ? -15.575 -0.128 11.115 1.00 98.31 111 ALA A O 1
ATOM 846 N N . LYS A 1 112 ? -15.917 -1.815 9.668 1.00 98.19 112 LYS A N 1
ATOM 847 C CA . LYS A 1 112 ? -17.147 -2.296 10.314 1.00 98.19 112 LYS A CA 1
ATOM 848 C C . LYS A 1 112 ? -16.902 -2.776 11.746 1.00 98.19 112 LYS A C 1
ATOM 850 O O . LYS A 1 112 ? -17.703 -2.493 12.635 1.00 98.19 112 LYS A O 1
ATOM 855 N N . SER A 1 113 ? -15.803 -3.492 11.973 1.00 98.25 113 SER A N 1
ATOM 856 C CA . SER A 1 113 ? -15.443 -4.004 13.300 1.00 98.25 113 SER A CA 1
ATOM 857 C C . SER A 1 113 ? -15.117 -2.866 14.266 1.00 98.25 113 SER A C 1
ATOM 859 O O . SER A 1 113 ? -15.610 -2.858 15.391 1.00 98.25 113 SER A O 1
ATOM 861 N N . THR A 1 114 ? -14.360 -1.865 13.812 1.00 98.31 114 THR A N 1
ATOM 862 C CA . THR A 1 114 ? -14.045 -0.665 14.599 1.00 98.31 114 THR A CA 1
ATOM 863 C C . THR A 1 114 ? -15.308 0.120 14.952 1.00 98.31 114 THR A C 1
ATOM 865 O O . THR A 1 114 ? -15.490 0.480 16.111 1.00 98.31 114 THR A O 1
ATOM 868 N N . ALA A 1 115 ? -16.230 0.309 14.001 1.00 98.12 115 ALA A N 1
ATOM 869 C CA . ALA A 1 115 ? -17.511 0.964 14.270 1.00 98.12 115 ALA A CA 1
ATOM 870 C C . ALA A 1 115 ? -18.337 0.212 15.330 1.00 98.12 115 ALA A C 1
ATOM 872 O O . ALA A 1 115 ? -18.869 0.827 16.251 1.00 98.12 115 ALA A O 1
ATOM 873 N N . MET A 1 116 ? -18.386 -1.124 15.254 1.00 98.00 116 MET A N 1
ATOM 874 C CA . MET A 1 116 ? -19.080 -1.951 16.247 1.00 98.00 116 MET A CA 1
ATOM 875 C C . MET A 1 116 ? -18.467 -1.808 17.648 1.00 98.00 116 MET A C 1
ATOM 877 O O . MET A 1 116 ? -19.198 -1.728 18.636 1.00 98.00 116 MET A O 1
ATOM 881 N N . ILE A 1 117 ? -17.134 -1.763 17.745 1.00 98.25 117 ILE A N 1
ATOM 882 C CA . ILE A 1 117 ? -16.429 -1.553 19.017 1.00 98.25 117 ILE A CA 1
ATOM 883 C C . ILE A 1 117 ? -16.828 -0.210 19.635 1.00 98.25 117 ILE A C 1
ATOM 885 O O . ILE A 1 117 ? -17.126 -0.164 20.830 1.00 98.25 117 ILE A O 1
ATOM 889 N N . GLU A 1 118 ? -16.878 0.860 18.842 1.00 98.06 118 GLU A N 1
ATOM 890 C CA . GLU A 1 118 ? -17.278 2.181 19.334 1.00 98.06 118 GLU A CA 1
ATOM 891 C C . GLU A 1 118 ? -18.744 2.205 19.788 1.00 98.06 118 GLU A C 1
ATOM 893 O O . GLU A 1 118 ? -19.026 2.628 20.909 1.00 98.06 118 GLU A O 1
ATOM 898 N N . THR A 1 119 ? -19.671 1.624 19.021 1.00 97.94 119 THR A N 1
ATOM 899 C CA . THR A 1 119 ? -21.080 1.512 19.443 1.00 97.94 119 THR A CA 1
ATOM 900 C C . THR A 1 119 ? -21.234 0.734 20.755 1.00 97.94 119 THR A C 1
ATOM 902 O O . THR A 1 119 ? -22.010 1.123 21.628 1.00 97.94 119 THR A O 1
ATOM 905 N N . LEU A 1 120 ? -20.479 -0.352 20.944 1.00 97.94 120 LEU A N 1
ATOM 906 C CA . LEU A 1 120 ? -20.504 -1.116 22.196 1.00 97.94 120 LEU A CA 1
ATOM 907 C C . LEU A 1 120 ? -19.934 -0.319 23.378 1.00 97.94 120 LEU A C 1
ATOM 909 O O . LEU A 1 120 ? -20.421 -0.461 24.503 1.00 97.94 120 LEU A O 1
ATOM 913 N N . ARG A 1 121 ? -18.927 0.531 23.145 1.00 97.69 121 ARG A N 1
ATOM 914 C CA . A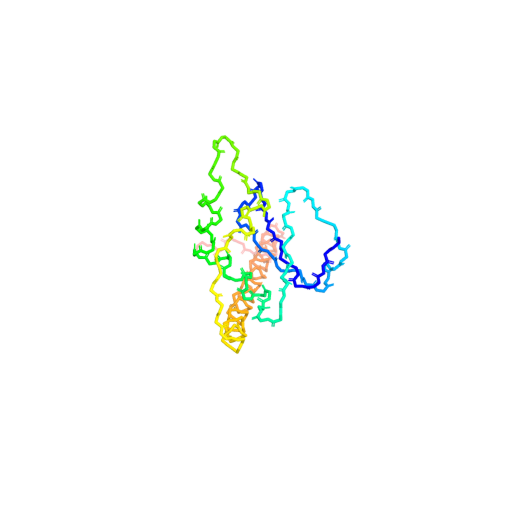RG A 1 121 ? -18.378 1.437 24.166 1.00 97.69 121 ARG A CA 1
ATOM 915 C C . ARG A 1 121 ? -19.401 2.488 24.585 1.00 97.69 121 ARG A C 1
ATOM 917 O O . ARG A 1 121 ? -19.603 2.676 25.787 1.00 97.69 121 ARG A O 1
ATOM 924 N N . GLU A 1 122 ? -20.078 3.109 23.625 1.00 96.88 122 GLU A N 1
ATOM 925 C CA . GLU A 1 122 ? -21.155 4.072 23.881 1.00 96.88 122 GLU A CA 1
ATOM 926 C C . GLU A 1 122 ? -22.311 3.425 24.647 1.00 96.88 122 GLU A C 1
ATOM 928 O O . GLU A 1 122 ? -22.741 3.941 25.680 1.00 96.88 122 GLU A O 1
ATOM 933 N N . TYR A 1 123 ? -22.759 2.248 24.202 1.00 96.50 123 TYR A N 1
ATOM 934 C CA . TYR A 1 123 ? -23.821 1.501 24.868 1.00 96.50 123 TYR A CA 1
ATOM 935 C C . TYR A 1 123 ? -23.455 1.149 26.312 1.00 96.50 123 TYR A C 1
ATOM 937 O O . TYR A 1 123 ? -24.248 1.376 27.225 1.00 96.50 123 TYR A O 1
ATOM 945 N N . ARG A 1 124 ? -22.232 0.657 26.547 1.00 95.94 124 ARG A N 1
ATOM 946 C CA . ARG A 1 124 ? -21.737 0.374 27.900 1.00 95.94 124 ARG A CA 1
ATOM 947 C C . ARG A 1 124 ? -21.743 1.629 28.772 1.00 95.94 124 ARG A C 1
ATOM 949 O O . ARG A 1 124 ? -22.151 1.551 29.928 1.00 95.94 124 ARG A O 1
ATOM 956 N N . SER A 1 125 ? -21.293 2.765 28.240 1.00 95.44 125 SER A N 1
ATOM 957 C CA . SER A 1 125 ? -21.302 4.035 28.971 1.00 95.44 125 SER A CA 1
ATOM 958 C C . SER A 1 125 ? -22.730 4.443 29.348 1.00 95.44 125 SER A C 1
ATOM 960 O O . SER A 1 125 ? -23.006 4.675 30.524 1.00 95.44 125 SER A O 1
ATOM 962 N N . ALA A 1 126 ? -23.660 4.410 28.389 1.00 93.88 126 ALA A N 1
ATOM 963 C CA . ALA A 1 126 ? -25.064 4.738 28.612 1.00 93.88 126 ALA A CA 1
ATOM 964 C C . ALA A 1 126 ? -25.743 3.794 29.618 1.00 93.88 126 ALA A C 1
ATOM 966 O O . ALA A 1 126 ? -26.486 4.256 30.483 1.00 93.88 126 ALA A O 1
ATOM 967 N N . LEU A 1 127 ? -25.467 2.487 29.550 1.00 94.06 127 LEU A N 1
ATOM 968 C CA . LEU A 1 127 ? -25.961 1.509 30.520 1.00 94.06 127 LEU A CA 1
ATOM 969 C C . LEU A 1 127 ? -25.492 1.827 31.940 1.00 94.06 127 LEU A C 1
ATOM 971 O O . LEU A 1 127 ? -26.312 1.845 32.856 1.00 94.06 127 LEU A O 1
ATOM 975 N N . ILE A 1 128 ? -24.199 2.111 32.124 1.00 92.31 128 ILE A N 1
ATOM 976 C CA . ILE A 1 128 ? -23.646 2.488 33.432 1.00 92.31 128 ILE A CA 1
ATOM 977 C C . ILE A 1 128 ? -24.315 3.772 33.931 1.00 92.31 128 ILE A C 1
ATOM 979 O O . ILE A 1 128 ? -24.771 3.820 35.072 1.00 92.31 128 ILE A O 1
ATOM 983 N N . THR A 1 129 ? -24.429 4.797 33.082 1.00 93.00 129 THR A N 1
ATOM 984 C CA . THR A 1 129 ? -25.107 6.050 33.436 1.00 93.00 129 THR A CA 1
ATOM 985 C C . THR A 1 129 ? -26.555 5.805 33.841 1.00 93.00 129 THR A C 1
ATOM 987 O O . THR A 1 129 ? -27.005 6.334 34.855 1.00 93.00 129 THR A O 1
ATOM 990 N N . ASN A 1 130 ? -27.294 4.989 33.094 1.00 91.94 130 ASN A N 1
ATOM 991 C CA . ASN A 1 130 ? -28.688 4.688 33.395 1.00 91.94 130 ASN A CA 1
ATOM 992 C C . ASN A 1 130 ? -28.841 3.893 34.699 1.00 91.94 130 ASN A C 1
ATOM 994 O O . ASN A 1 130 ? -29.741 4.198 35.478 1.00 91.94 130 ASN A O 1
ATOM 998 N N . ALA A 1 131 ? -27.950 2.940 34.976 1.00 90.81 131 ALA A N 1
ATOM 999 C CA . ALA A 1 131 ? -27.941 2.203 36.238 1.00 90.81 131 ALA A CA 1
ATOM 1000 C C . ALA A 1 131 ? -27.642 3.126 37.434 1.00 90.81 131 ALA A C 1
ATOM 1002 O O . ALA A 1 131 ? -28.374 3.126 38.419 1.00 90.81 131 ALA A O 1
ATOM 1003 N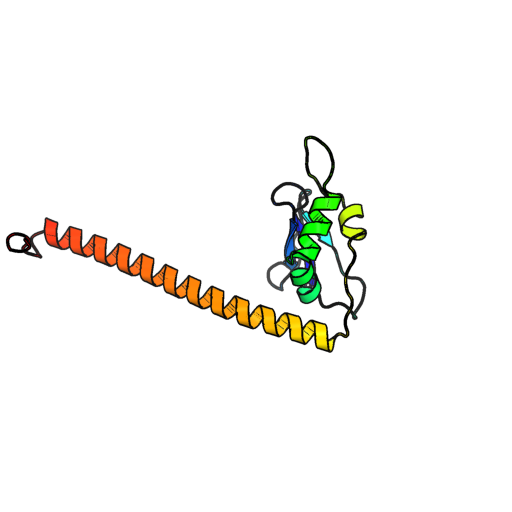 N . VAL A 1 132 ? -26.615 3.980 37.337 1.00 91.62 132 VAL A N 1
ATOM 1004 C CA . VAL A 1 132 ? -26.215 4.888 38.432 1.00 91.62 132 VAL A CA 1
ATOM 1005 C C . VAL A 1 132 ? -27.226 6.019 38.648 1.00 91.62 132 VAL A C 1
ATOM 1007 O O . VAL A 1 132 ? -27.416 6.473 39.772 1.00 91.62 132 VAL A O 1
ATOM 1010 N N . THR A 1 133 ? -27.917 6.459 37.594 1.00 91.31 133 THR A N 1
ATOM 1011 C CA . THR A 1 133 ? -28.994 7.462 37.699 1.00 91.31 133 THR A CA 1
ATOM 1012 C C . THR A 1 133 ? -30.347 6.860 38.088 1.00 91.31 133 THR A C 1
ATOM 1014 O O . THR A 1 133 ? -31.340 7.582 38.119 1.00 91.31 133 THR A O 1
ATOM 1017 N N . GLY A 1 134 ? -30.409 5.554 38.379 1.00 84.31 134 GLY A N 1
ATOM 1018 C CA . GLY A 1 134 ? -31.635 4.868 38.796 1.00 84.31 134 GLY A CA 1
ATOM 1019 C C . GLY A 1 134 ? -32.691 4.734 37.695 1.00 84.31 134 GLY A C 1
ATOM 1020 O O . GLY A 1 134 ? -33.835 4.395 37.982 1.00 84.31 134 GLY A O 1
ATOM 1021 N N . LYS A 1 135 ? -32.326 4.991 36.432 1.00 85.62 135 LYS A N 1
ATOM 1022 C CA . LYS A 1 135 ? -33.195 4.770 35.263 1.00 85.62 135 LYS A CA 1
ATOM 1023 C C . LYS A 1 135 ? -33.344 3.286 34.922 1.00 85.62 135 LYS A C 1
ATOM 1025 O O . LYS A 1 135 ? -34.254 2.928 34.182 1.00 85.62 135 LYS A O 1
ATOM 1030 N N . ILE A 1 136 ? -32.444 2.442 35.428 1.00 83.38 136 ILE A N 1
ATOM 1031 C CA . ILE A 1 136 ? -32.509 0.980 35.349 1.00 83.38 136 ILE A CA 1
ATOM 1032 C C . ILE A 1 136 ? -32.396 0.439 36.777 1.00 83.38 136 ILE A C 1
ATOM 1034 O O . ILE A 1 136 ? -31.450 0.788 37.485 1.00 83.38 136 ILE A O 1
ATOM 1038 N N . ASP A 1 137 ? -33.349 -0.401 37.193 1.00 79.44 137 ASP A N 1
ATOM 1039 C CA . ASP A 1 137 ? -33.290 -1.095 38.483 1.00 79.44 137 ASP A CA 1
ATOM 1040 C C . ASP A 1 137 ? -32.384 -2.324 38.366 1.00 79.44 137 ASP A C 1
ATOM 1042 O O . ASP A 1 137 ? -32.607 -3.206 37.539 1.00 79.44 137 ASP A O 1
ATOM 1046 N N . VAL A 1 138 ? -31.334 -2.359 39.182 1.00 79.56 138 VAL A N 1
ATOM 1047 C CA . VAL A 1 138 ? -30.307 -3.411 39.174 1.00 79.56 138 VAL A CA 1
ATOM 1048 C C . VAL A 1 138 ? -30.451 -4.388 40.344 1.00 79.56 138 VAL A C 1
ATOM 1050 O O . VAL A 1 138 ? -29.597 -5.248 40.525 1.00 79.56 138 VAL A O 1
ATOM 1053 N N . ARG A 1 139 ? -31.516 -4.278 41.153 1.00 77.81 139 ARG A N 1
ATOM 1054 C CA . ARG A 1 139 ? -31.707 -5.102 42.362 1.00 77.81 139 ARG A CA 1
ATOM 1055 C C . ARG A 1 139 ? -32.228 -6.517 42.091 1.00 77.81 139 ARG A C 1
ATOM 1057 O O . ARG A 1 139 ? -32.066 -7.373 42.951 1.00 77.81 139 ARG A O 1
ATOM 1064 N N . GLU A 1 140 ? -32.805 -6.769 40.916 1.00 66.19 140 GLU A N 1
ATOM 1065 C CA . GLU A 1 140 ? -33.309 -8.097 40.511 1.00 66.19 140 GLU A CA 1
ATOM 1066 C C . GLU A 1 140 ? -32.385 -8.833 39.524 1.00 66.19 140 GLU A C 1
ATOM 1068 O O . GLU A 1 140 ? -32.675 -9.954 39.119 1.00 66.19 140 GLU A O 1
ATOM 1073 N N . ALA A 1 141 ? -31.258 -8.226 39.137 1.00 62.53 141 ALA A N 1
ATOM 1074 C CA . ALA A 1 141 ? -30.271 -8.846 38.257 1.00 62.53 141 ALA A CA 1
ATOM 1075 C C . ALA A 1 141 ? -29.251 -9.654 39.082 1.00 62.53 141 ALA A C 1
ATOM 1077 O O . ALA A 1 141 ? -28.136 -9.186 39.320 1.00 62.53 141 ALA A O 1
ATOM 1078 N N . VAL A 1 142 ? -29.644 -10.845 39.547 1.00 48.50 142 VAL A N 1
ATOM 1079 C CA . VAL A 1 142 ? -28.747 -11.861 40.137 1.00 48.50 142 VAL A CA 1
ATOM 1080 C C . VAL A 1 142 ? -28.922 -13.181 39.406 1.00 48.50 142 VAL A C 1
ATOM 1082 O O . VAL A 1 142 ? -30.087 -13.607 39.247 1.00 48.50 142 VAL A O 1
#

Sequence (142 aa):
MTRKGDLLFSITAFLGSVAVVDEHHVGAFVSQHVALARLTGSSLDPNYVGYTMLSELGQRQLKEQAYGGTKVQLSLDDIRSIALLLPPKEEQTSIVSFLDSRCAQIDALIAKSTAMIETLREYRSALITNAVTGKIDVREAV

Organism: NCBI:txid37915

Foldseek 3Di:
DDDALKKKAQFFDPHLQIDGDHPVCPPDDDDPRIDTHDDDDPQDRSLLVRVVCVDPLNSVLSQVQQDDPPTRGHDNVSVVPDDDDRDGPVVSVVVSVVVVVVVVVVVVVVVVVVVVVVVVVVVVVVVVVCPVVVVDDCPPVD

pLDDT: mean 90.64, std 10.26, range [48.5, 98.44]

Secondary structure (DSSP, 8-state):
---TT-EEEE-SSSTT-EEE--STTTTPPPPTTEEEE---SSS--HHHHHHHHHSHHHHHHHHHHT--TT-----HHHHHT-------HHHHHHHHHHHHHHHHHHHHHHHHHHHHHHHHHHHHHHHHHHHHTTSS--SS--

Radius of gyration: 23.38 Å; chains: 1; bounding box: 60×30×62 Å

InterPro domains:
  IPR000055 Type I restriction modification DNA specificity domain [PF01420] (4-117)
  IPR044946 Type I restriction modification DNA specificity domain superfamily [G3DSA:3.90.220.20] (1-136)
  IPR052021 Type I restriction system S subunit [PTHR30408] (3-138)